Protein AF-A0A1A8XGX1-F1 (afdb_monomer_lite)

pLDDT: mean 76.7, std 13.12, range [50.06, 92.56]

Sequence (62 aa):
MAPAHLTQARDDLVQVGLIAYQRPLYQVLALDAPRRVEARAFAADEIALRIGALRAVLGRTP

Organism: NCBI:txid1860102

Secondary structure (DSSP, 8-state):
--HHHHHHHHHHHHHTTSEEEETTEEEE---S-----------HHHHHHHHHHHHHHTT---

Structure (mmCIF, N/CA/C/O backbone):
data_AF-A0A1A8XGX1-F1
#
_entry.id   AF-A0A1A8XGX1-F1
#
loop_
_atom_site.group_PDB
_atom_site.id
_atom_site.type_symbol
_atom_site.label_atom_id
_atom_site.label_alt_id
_atom_site.label_comp_id
_atom_site.label_asym_id
_atom_site.label_entity_id
_atom_site.label_seq_id
_atom_site.pdbx_PDB_ins_code
_atom_site.Cartn_x
_atom_site.Cartn_y
_atom_site.Cartn_z
_atom_site.occupancy
_atom_site.B_iso_or_equiv
_atom_site.auth_seq_id
_atom_site.auth_comp_id
_atom_site.auth_asym_id
_atom_site.auth_atom_id
_atom_site.pdbx_PDB_model_num
ATOM 1 N N . MET A 1 1 ? -21.338 2.202 1.868 1.00 61.34 1 MET A N 1
ATOM 2 C CA . MET A 1 1 ? -20.278 1.248 1.467 1.00 61.34 1 MET A CA 1
ATOM 3 C C . MET A 1 1 ? -19.965 0.345 2.647 1.00 61.34 1 MET A C 1
ATOM 5 O O . MET A 1 1 ? -19.803 0.865 3.743 1.00 61.34 1 MET A O 1
ATOM 9 N N . ALA A 1 2 ? -19.930 -0.976 2.455 1.00 76.81 2 ALA A N 1
ATOM 10 C CA . ALA A 1 2 ? -19.591 -1.908 3.530 1.00 76.81 2 ALA A CA 1
ATOM 11 C C . ALA A 1 2 ? -18.083 -1.812 3.866 1.00 76.81 2 ALA A C 1
ATOM 13 O O . ALA A 1 2 ? -17.281 -1.744 2.933 1.00 76.81 2 ALA A O 1
ATOM 14 N N . PRO A 1 3 ? -17.664 -1.840 5.147 1.00 77.56 3 PRO A N 1
ATOM 15 C CA . PRO A 1 3 ? -16.251 -1.749 5.545 1.00 77.56 3 PRO A CA 1
ATOM 16 C C . PRO A 1 3 ? -15.349 -2.800 4.883 1.00 77.56 3 PRO A C 1
ATOM 18 O O . PRO A 1 3 ? -14.194 -2.522 4.571 1.00 77.56 3 PRO A O 1
ATOM 21 N N . ALA A 1 4 ? -15.899 -3.987 4.608 1.00 76.81 4 ALA A N 1
ATOM 22 C CA . ALA A 1 4 ? -15.213 -5.055 3.886 1.00 76.81 4 ALA A CA 1
ATOM 23 C C . ALA A 1 4 ? -14.779 -4.629 2.474 1.00 76.81 4 ALA A C 1
ATOM 25 O O . ALA A 1 4 ? -13.676 -4.951 2.045 1.00 76.81 4 ALA A O 1
ATOM 26 N N . HIS A 1 5 ? -15.602 -3.838 1.778 1.00 86.94 5 HIS A N 1
ATOM 27 C CA . HIS A 1 5 ? -15.297 -3.383 0.420 1.00 86.94 5 HIS A CA 1
ATOM 28 C C . HIS A 1 5 ? -14.175 -2.336 0.412 1.00 86.94 5 HIS A C 1
ATOM 30 O O . HIS A 1 5 ? -13.412 -2.268 -0.543 1.00 86.94 5 HIS A O 1
ATOM 36 N N . LEU A 1 6 ? -14.050 -1.538 1.479 1.00 87.25 6 LEU A N 1
ATOM 37 C CA . LEU A 1 6 ? -12.965 -0.562 1.617 1.00 87.25 6 LEU A CA 1
ATOM 38 C C . LEU A 1 6 ? -11.629 -1.232 1.931 1.00 87.25 6 LEU A C 1
ATOM 40 O O . LEU A 1 6 ? -10.603 -0.805 1.412 1.00 87.25 6 LEU A O 1
ATOM 44 N N . THR A 1 7 ? -11.637 -2.275 2.765 1.00 89.56 7 THR A N 1
ATOM 45 C CA . THR A 1 7 ? -10.436 -3.083 3.007 1.00 89.56 7 THR A CA 1
ATOM 46 C C . THR A 1 7 ? -9.969 -3.743 1.718 1.00 89.56 7 THR A C 1
ATOM 48 O O . THR A 1 7 ? -8.810 -3.570 1.367 1.00 89.56 7 THR A O 1
ATOM 51 N N . GLN A 1 8 ? -10.877 -4.383 0.974 1.00 91.12 8 GLN A N 1
ATOM 52 C CA . GLN A 1 8 ? -10.522 -5.020 -0.293 1.00 91.12 8 GLN A CA 1
ATOM 53 C C . GLN A 1 8 ? -9.961 -4.012 -1.299 1.00 91.12 8 GLN A C 1
ATOM 55 O O . GLN A 1 8 ? -8.861 -4.197 -1.801 1.00 91.12 8 GLN A O 1
ATOM 60 N N . ALA A 1 9 ? -10.663 -2.897 -1.523 1.00 91.19 9 ALA A N 1
ATOM 61 C CA . ALA A 1 9 ? -10.197 -1.868 -2.446 1.00 91.19 9 ALA A CA 1
ATOM 62 C C . ALA A 1 9 ? -8.829 -1.299 -2.040 1.00 91.19 9 ALA A C 1
ATOM 64 O O . ALA A 1 9 ? -8.003 -0.991 -2.892 1.00 91.19 9 ALA A O 1
ATOM 65 N N . ARG A 1 10 ? -8.560 -1.160 -0.738 1.00 90.69 10 ARG A N 1
ATOM 66 C CA . ARG A 1 10 ? -7.252 -0.717 -0.249 1.00 90.69 10 ARG A CA 1
ATOM 67 C C . ARG A 1 10 ? -6.162 -1.737 -0.556 1.00 90.69 10 ARG A C 1
ATOM 69 O O . ARG A 1 10 ? -5.091 -1.335 -0.997 1.00 90.69 10 ARG A O 1
ATOM 76 N N . ASP A 1 11 ? -6.427 -3.012 -0.312 1.00 91.50 11 ASP A N 1
ATOM 77 C CA . ASP A 1 11 ? -5.460 -4.078 -0.554 1.00 91.50 11 ASP A CA 1
ATOM 78 C C . ASP A 1 11 ? -5.157 -4.185 -2.058 1.00 91.50 11 ASP A C 1
ATOM 80 O O . ASP A 1 11 ? -3.989 -4.245 -2.442 1.00 91.50 11 ASP A O 1
ATOM 84 N N . ASP A 1 12 ? -6.182 -4.045 -2.906 1.00 92.56 12 ASP A N 1
ATOM 85 C CA . ASP A 1 12 ? -6.033 -3.983 -4.362 1.00 92.56 12 ASP A CA 1
ATOM 86 C C . ASP A 1 12 ? -5.130 -2.808 -4.779 1.00 92.56 12 ASP A C 1
ATOM 88 O O . ASP A 1 12 ? -4.183 -2.987 -5.545 1.00 92.56 12 ASP A O 1
ATOM 92 N N . LEU A 1 13 ? -5.367 -1.607 -4.235 1.00 89.88 13 LEU A N 1
ATOM 93 C CA . LEU A 1 13 ? -4.574 -0.406 -4.533 1.00 89.88 13 LEU A CA 1
ATOM 94 C C . LEU A 1 13 ? -3.117 -0.508 -4.054 1.00 89.88 13 LEU A C 1
ATOM 96 O O . LEU A 1 13 ? -2.223 0.045 -4.702 1.00 89.88 13 LEU A O 1
ATOM 100 N N . VAL A 1 14 ? -2.869 -1.199 -2.9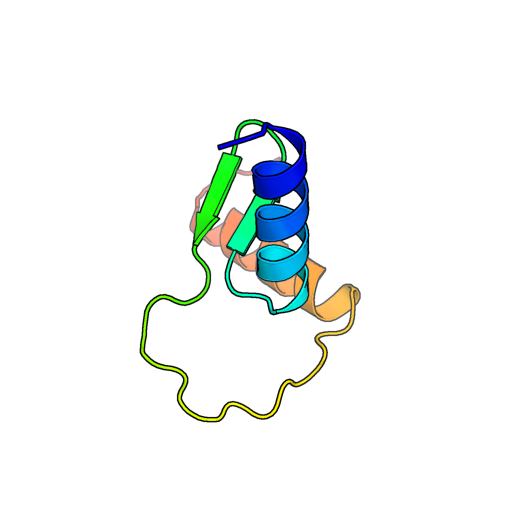37 1.00 89.88 14 VAL A N 1
ATOM 101 C CA . VAL A 1 14 ? -1.511 -1.508 -2.460 1.00 89.88 14 VAL 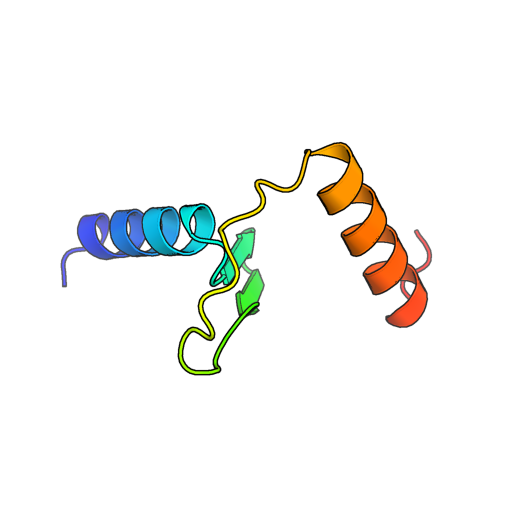A CA 1
ATOM 102 C C . VAL A 1 14 ? -0.839 -2.505 -3.402 1.00 89.88 14 VAL A C 1
ATOM 104 O O . VAL A 1 14 ? 0.312 -2.297 -3.785 1.00 89.88 14 VAL A O 1
ATOM 107 N N . GLN A 1 15 ? -1.556 -3.546 -3.833 1.00 87.75 15 GLN A N 1
ATOM 108 C CA . GLN A 1 15 ? -1.034 -4.570 -4.738 1.00 87.75 15 GLN A CA 1
ATOM 109 C C . GLN A 1 15 ? -0.615 -3.991 -6.096 1.00 87.75 15 GLN A C 1
ATOM 111 O O . GLN A 1 15 ? 0.428 -4.373 -6.626 1.00 87.75 15 GLN A O 1
ATOM 116 N N . VAL A 1 16 ? -1.384 -3.052 -6.657 1.00 86.19 16 VAL A N 1
ATOM 117 C CA . VAL A 1 16 ? -1.017 -2.369 -7.913 1.00 86.19 16 VAL A CA 1
ATOM 118 C C . VAL A 1 16 ? -0.027 -1.212 -7.720 1.00 86.19 16 VAL A C 1
ATOM 120 O O . VAL A 1 16 ? 0.326 -0.540 -8.687 1.00 86.19 16 VAL A O 1
ATOM 123 N N . GLY A 1 17 ? 0.446 -0.973 -6.491 1.00 85.00 17 GLY A N 1
ATOM 124 C CA . GLY A 1 17 ? 1.464 0.037 -6.192 1.00 85.00 17 GLY A CA 1
ATOM 125 C C . GLY A 1 17 ? 0.981 1.482 -6.331 1.00 85.00 17 GLY A C 1
ATOM 126 O O . GLY A 1 17 ? 1.801 2.384 -6.492 1.00 85.00 17 GLY A O 1
ATOM 127 N N . LEU A 1 18 ? -0.333 1.720 -6.276 1.00 87.69 18 LEU A N 1
ATOM 128 C CA . LEU A 1 18 ? -0.908 3.067 -6.365 1.00 87.69 18 LEU A CA 1
ATOM 129 C C . LEU A 1 18 ? -0.854 3.800 -5.023 1.00 87.69 18 LEU A C 1
ATOM 131 O O . LEU A 1 18 ? -0.709 5.025 -4.984 1.00 87.69 18 LEU A O 1
ATOM 135 N N . ILE A 1 19 ? -0.933 3.052 -3.921 1.00 89.38 19 ILE A N 1
ATOM 136 C CA . ILE A 1 19 ? -0.815 3.577 -2.560 1.00 89.38 19 IL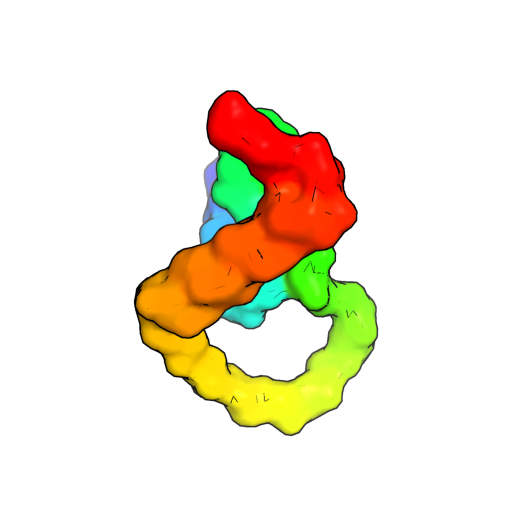E A CA 1
ATOM 137 C C . ILE A 1 19 ? 0.104 2.691 -1.716 1.00 89.38 19 ILE A C 1
ATOM 139 O O . ILE A 1 19 ? 0.231 1.495 -1.956 1.00 89.38 19 ILE A O 1
ATOM 143 N N . ALA A 1 20 ? 0.676 3.267 -0.665 1.00 91.12 20 ALA A N 1
ATOM 144 C CA . ALA A 1 20 ? 1.195 2.525 0.475 1.00 91.12 20 ALA A CA 1
ATOM 145 C C . ALA A 1 20 ? 0.331 2.825 1.703 1.00 91.12 20 ALA A C 1
ATOM 147 O O . ALA A 1 20 ? -0.049 3.974 1.955 1.00 91.12 20 ALA A O 1
ATOM 148 N N . TYR A 1 21 ? 0.024 1.784 2.474 1.00 88.50 21 TYR A N 1
ATOM 149 C CA . TYR A 1 21 ? -0.786 1.898 3.678 1.00 88.50 21 TYR A CA 1
ATOM 150 C C . TYR A 1 21 ? -0.099 1.244 4.872 1.00 88.50 21 TYR A C 1
ATOM 152 O O . TYR A 1 21 ? 0.228 0.061 4.852 1.00 88.50 21 TYR A O 1
ATOM 160 N N . GLN A 1 22 ? 0.049 2.014 5.946 1.00 89.25 22 GLN A N 1
ATOM 161 C CA . GLN A 1 22 ? 0.432 1.517 7.260 1.00 89.25 22 GLN A CA 1
ATOM 162 C C . GLN A 1 22 ? -0.351 2.322 8.285 1.00 89.25 22 GLN A C 1
ATOM 164 O O . GLN A 1 22 ? -0.060 3.493 8.471 1.00 89.25 22 GLN A O 1
ATOM 169 N N . ARG A 1 23 ? -1.326 1.730 8.981 1.00 85.62 23 ARG A N 1
ATOM 170 C CA . ARG A 1 23 ? -2.179 2.476 9.922 1.00 85.62 23 ARG A CA 1
ATOM 171 C C . ARG A 1 23 ? -1.341 3.303 10.924 1.00 85.62 23 ARG A C 1
ATOM 173 O O . ARG A 1 23 ? -0.488 2.719 11.590 1.00 85.62 23 ARG A O 1
ATOM 180 N N . PRO A 1 24 ? -1.599 4.621 11.086 1.00 85.50 24 PRO A N 1
ATOM 181 C CA . PRO A 1 24 ? -2.660 5.442 10.471 1.00 85.50 24 PRO A CA 1
ATOM 182 C C . PRO A 1 24 ? -2.266 6.175 9.168 1.00 85.50 24 PRO A C 1
ATOM 184 O O . PRO A 1 24 ? -3.045 6.973 8.656 1.00 85.50 24 PRO A O 1
ATOM 187 N N . LEU A 1 25 ? -1.067 5.941 8.649 1.00 88.31 25 LEU A N 1
ATOM 188 C CA . LEU A 1 25 ? -0.471 6.608 7.499 1.00 88.31 25 LEU A CA 1
ATOM 189 C C . LEU A 1 25 ? -0.990 6.068 6.154 1.00 88.31 25 LEU A C 1
ATOM 191 O O . LEU A 1 25 ? -1.034 4.859 5.917 1.00 88.31 25 LEU A O 1
ATOM 195 N N . TYR A 1 26 ? -1.298 6.997 5.251 1.00 89.38 26 TYR A N 1
ATOM 196 C CA . TYR A 1 26 ? -1.586 6.738 3.843 1.00 89.38 26 TYR A CA 1
ATOM 197 C C . TYR A 1 26 ? -0.623 7.548 2.981 1.00 89.38 26 TYR A C 1
ATOM 199 O O . TYR A 1 26 ? -0.499 8.758 3.164 1.00 89.38 26 TYR A O 1
ATOM 207 N N . GLN A 1 27 ? 0.031 6.889 2.030 1.00 87.69 27 GLN A N 1
ATOM 208 C CA . GLN A 1 27 ? 0.874 7.541 1.036 1.00 87.69 27 GLN A CA 1
ATOM 209 C C . GLN A 1 27 ? 0.347 7.214 -0.356 1.00 87.69 27 GLN A C 1
ATOM 211 O O . GLN A 1 27 ? 0.178 6.047 -0.699 1.00 87.69 27 GLN A O 1
ATOM 216 N N . VAL A 1 28 ? 0.101 8.241 -1.164 1.00 89.75 28 VAL A N 1
ATOM 217 C CA . VAL A 1 28 ? -0.242 8.066 -2.577 1.00 89.75 28 VAL A CA 1
ATOM 218 C C . VAL A 1 28 ? 1.055 8.032 -3.378 1.00 89.75 28 VAL A C 1
ATOM 220 O O . VAL A 1 28 ? 1.872 8.943 -3.253 1.00 89.75 28 VAL A O 1
ATOM 223 N N . LEU A 1 29 ? 1.263 6.964 -4.147 1.00 83.81 29 LEU A N 1
ATOM 224 C CA . LEU A 1 29 ? 2.501 6.729 -4.896 1.00 83.81 29 LEU A CA 1
ATOM 225 C C . LEU A 1 29 ? 2.381 7.152 -6.365 1.00 83.81 29 LEU A C 1
ATOM 227 O O . LEU A 1 29 ? 3.369 7.590 -6.949 1.00 83.81 29 LEU A O 1
ATOM 231 N N . ALA A 1 30 ? 1.183 7.062 -6.949 1.00 75.00 30 ALA A N 1
ATOM 232 C CA . ALA A 1 30 ? 0.912 7.491 -8.317 1.00 75.00 30 ALA A CA 1
ATOM 233 C C . ALA A 1 30 ? -0.484 8.132 -8.421 1.00 75.00 30 ALA A C 1
ATOM 235 O O . ALA A 1 30 ? -1.474 7.537 -8.002 1.00 75.00 30 ALA A O 1
ATOM 236 N N . LEU A 1 31 ? -0.552 9.349 -8.972 1.00 68.06 31 LEU A N 1
ATOM 237 C CA . LEU A 1 31 ? -1.800 10.073 -9.281 1.00 68.06 31 LEU A CA 1
ATOM 238 C C . LEU A 1 31 ? -1.974 10.345 -10.776 1.00 68.06 31 LEU A C 1
ATOM 240 O O . LEU A 1 31 ? -3.085 10.625 -11.223 1.00 68.06 31 LEU A O 1
ATOM 244 N N . ASP A 1 32 ? -0.889 10.272 -11.544 1.00 64.62 32 ASP A N 1
ATOM 245 C CA . ASP A 1 32 ? -0.944 10.523 -12.974 1.00 64.62 32 ASP A CA 1
ATOM 246 C C . ASP A 1 32 ? -1.585 9.334 -13.690 1.00 64.62 32 ASP A C 1
ATOM 248 O O . ASP A 1 32 ? -1.376 8.175 -13.317 1.00 64.62 32 ASP A O 1
ATOM 252 N N . ALA A 1 33 ? -2.369 9.631 -14.734 1.00 56.69 33 ALA A N 1
ATOM 253 C CA . ALA A 1 33 ? -2.932 8.623 -15.625 1.00 56.69 33 ALA A CA 1
ATOM 254 C C . ALA A 1 33 ? -1.838 7.610 -15.986 1.00 56.69 33 ALA A C 1
ATOM 256 O O . ALA A 1 33 ? -0.716 8.040 -16.277 1.00 56.69 33 ALA A O 1
ATOM 257 N N . PRO A 1 34 ? -2.122 6.293 -15.956 1.00 51.88 34 PRO A N 1
ATOM 258 C CA . PRO A 1 34 ? -1.089 5.287 -16.084 1.00 51.88 34 PRO A CA 1
ATOM 259 C C . PRO A 1 34 ? -0.428 5.459 -17.446 1.00 51.88 34 PRO A C 1
ATOM 261 O O . PRO A 1 34 ? -0.909 4.976 -18.473 1.00 51.88 34 PRO A O 1
ATOM 264 N N . ARG A 1 35 ? 0.732 6.120 -17.469 1.00 52.78 35 ARG A N 1
ATOM 265 C CA . ARG A 1 35 ? 1.743 5.796 -18.460 1.00 52.78 35 ARG A CA 1
ATOM 266 C C . ARG A 1 35 ? 1.912 4.296 -18.278 1.00 52.78 35 ARG A C 1
ATOM 268 O O . ARG A 1 35 ? 2.081 3.869 -17.139 1.00 52.78 35 ARG A O 1
ATOM 275 N N . ARG A 1 36 ? 1.764 3.497 -19.340 1.00 50.12 36 ARG A N 1
ATOM 276 C CA . ARG A 1 36 ? 2.116 2.069 -19.318 1.00 50.12 36 ARG A CA 1
ATOM 277 C C . ARG A 1 36 ? 3.567 1.967 -18.853 1.00 50.12 36 ARG A C 1
ATOM 279 O O . ARG A 1 36 ? 4.488 1.984 -19.658 1.00 50.12 36 ARG A O 1
ATOM 286 N N . VAL A 1 37 ? 3.768 1.951 -17.551 1.00 51.47 37 VAL A N 1
ATOM 287 C CA . VAL A 1 37 ? 4.980 1.495 -16.921 1.00 51.47 37 VAL A CA 1
ATOM 288 C C . VAL A 1 37 ? 4.663 0.032 -16.757 1.00 51.47 37 VAL A C 1
ATOM 290 O O . VAL A 1 37 ? 3.789 -0.338 -15.975 1.00 51.47 37 VAL A O 1
ATOM 293 N N . GLU A 1 38 ? 5.265 -0.778 -17.622 1.00 51.75 38 GLU A N 1
ATOM 294 C CA . GLU A 1 38 ? 5.327 -2.219 -17.434 1.00 51.75 38 GLU A CA 1
ATOM 295 C C . GLU A 1 38 ? 5.568 -2.459 -15.948 1.00 51.75 38 GLU A C 1
ATOM 297 O O . GLU A 1 38 ? 6.509 -1.891 -15.389 1.00 51.75 38 GLU A O 1
ATOM 302 N N . ALA A 1 39 ? 4.650 -3.174 -15.296 1.00 53.00 39 ALA A N 1
ATOM 303 C CA . ALA A 1 39 ? 4.697 -3.418 -13.866 1.00 53.00 39 ALA A CA 1
ATOM 304 C C . ALA A 1 39 ? 5.973 -4.203 -13.558 1.00 53.00 39 ALA A C 1
ATOM 306 O O . ALA A 1 39 ? 5.992 -5.432 -13.541 1.00 53.00 39 ALA A O 1
ATOM 307 N N . ARG A 1 40 ? 7.080 -3.487 -13.369 1.00 59.53 40 ARG A N 1
ATOM 308 C CA . ARG 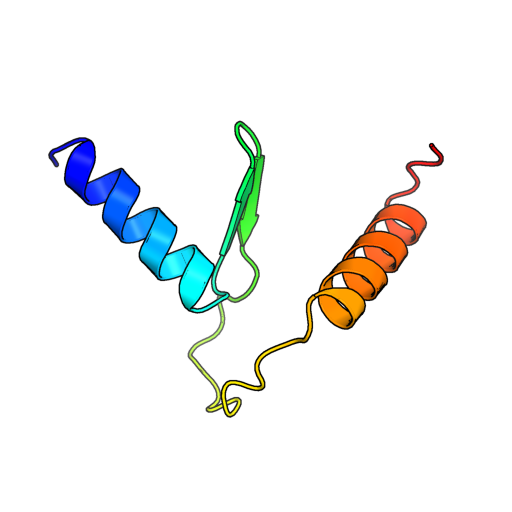A 1 40 ? 8.307 -4.067 -12.874 1.00 59.53 40 ARG A CA 1
ATOM 309 C C . ARG A 1 40 ? 8.039 -4.322 -11.407 1.00 59.53 40 ARG A C 1
ATOM 311 O O . ARG A 1 40 ? 7.967 -3.386 -10.616 1.00 59.53 40 ARG A O 1
ATOM 318 N N . ALA A 1 41 ? 7.804 -5.587 -11.075 1.00 60.81 41 ALA A N 1
ATOM 319 C CA . ALA A 1 41 ? 7.743 -6.021 -9.694 1.00 60.81 41 ALA A CA 1
ATOM 320 C C . ALA A 1 41 ? 9.054 -5.594 -9.026 1.00 60.81 41 ALA A C 1
ATOM 322 O O . ALA A 1 41 ? 10.129 -6.078 -9.384 1.00 60.81 41 ALA A O 1
ATOM 323 N N . PHE A 1 42 ? 8.969 -4.628 -8.117 1.00 62.84 42 PHE A N 1
ATOM 324 C CA . PHE A 1 42 ? 10.112 -4.219 -7.323 1.00 62.84 42 PHE A CA 1
ATOM 325 C C . PHE A 1 42 ? 10.391 -5.332 -6.317 1.00 62.84 42 PHE A C 1
ATOM 327 O O . PHE A 1 42 ? 9.502 -5.730 -5.561 1.00 62.84 42 PHE A O 1
ATOM 334 N N . ALA A 1 43 ? 11.614 -5.859 -6.325 1.00 73.56 43 ALA A N 1
ATOM 335 C CA . ALA A 1 43 ? 12.042 -6.790 -5.292 1.00 73.56 43 ALA A CA 1
ATOM 336 C C . ALA A 1 43 ? 11.972 -6.095 -3.922 1.00 73.56 43 ALA A C 1
ATOM 338 O O . ALA A 1 43 ? 12.171 -4.881 -3.824 1.00 73.56 43 ALA A O 1
ATOM 339 N N . ALA A 1 44 ? 11.707 -6.858 -2.860 1.00 69.94 44 ALA A N 1
ATOM 340 C CA . ALA A 1 44 ? 11.594 -6.326 -1.499 1.00 69.94 44 ALA A CA 1
ATOM 341 C C . ALA A 1 44 ? 12.806 -5.459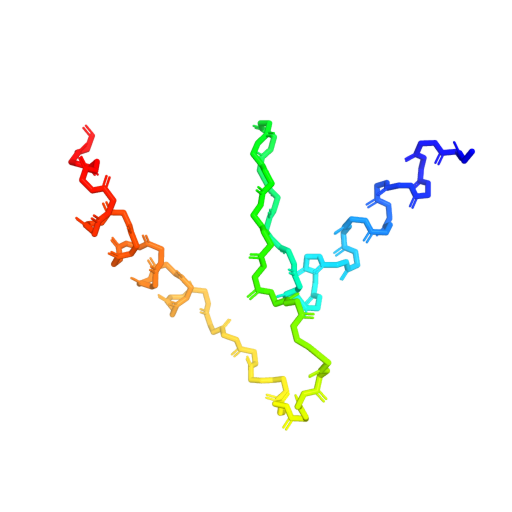 -1.094 1.00 69.94 44 ALA A C 1
ATOM 343 O O . ALA A 1 44 ? 12.636 -4.418 -0.458 1.00 69.94 44 ALA A O 1
ATOM 344 N N . ASP A 1 45 ? 14.006 -5.831 -1.546 1.00 70.88 45 ASP A N 1
ATOM 345 C CA . ASP A 1 45 ? 15.250 -5.097 -1.291 1.00 70.88 45 ASP A CA 1
ATOM 346 C C . ASP A 1 45 ? 15.272 -3.712 -1.956 1.00 70.88 45 ASP A C 1
ATOM 348 O O . ASP A 1 45 ? 15.749 -2.733 -1.380 1.00 70.88 45 ASP A O 1
ATOM 352 N N . GLU A 1 46 ? 14.695 -3.597 -3.151 1.00 76.19 46 GLU A N 1
ATOM 353 C CA . GLU A 1 46 ? 14.619 -2.339 -3.894 1.00 76.19 46 GLU A CA 1
ATOM 354 C C . GLU A 1 46 ? 13.611 -1.374 -3.252 1.00 76.19 46 GLU A C 1
ATOM 356 O O . GLU A 1 46 ? 13.846 -0.163 -3.171 1.00 76.19 46 GLU A O 1
ATOM 361 N N . ILE A 1 47 ? 12.515 -1.920 -2.716 1.00 81.06 47 ILE A N 1
ATOM 362 C CA . ILE A 1 47 ? 11.530 -1.167 -1.931 1.00 81.06 47 ILE A CA 1
ATOM 363 C C . ILE A 1 47 ? 12.175 -0.650 -0.637 1.00 81.06 47 ILE A C 1
ATOM 365 O O . ILE A 1 47 ? 12.043 0.534 -0.314 1.00 81.06 47 ILE A O 1
ATOM 369 N N . ALA A 1 48 ? 12.918 -1.499 0.080 1.00 78.12 48 ALA A N 1
ATOM 370 C CA . ALA A 1 48 ? 13.605 -1.120 1.314 1.00 78.12 48 ALA A CA 1
ATOM 371 C C . ALA A 1 48 ? 14.626 0.008 1.085 1.00 78.12 48 ALA A C 1
ATOM 373 O O . ALA A 1 48 ? 14.670 0.974 1.855 1.00 78.12 48 ALA A O 1
ATOM 374 N N . LEU A 1 49 ? 15.391 -0.066 -0.008 1.00 78.81 49 LEU A N 1
ATOM 375 C CA . LEU A 1 49 ? 16.396 0.934 -0.368 1.00 78.81 49 LEU A CA 1
ATOM 376 C C . LEU A 1 49 ? 15.765 2.296 -0.694 1.00 78.81 49 LEU A C 1
ATOM 378 O O . LEU A 1 49 ? 16.221 3.334 -0.208 1.00 78.81 49 LEU A O 1
ATOM 382 N N . ARG A 1 50 ? 14.657 2.297 -1.445 1.00 78.75 50 ARG A N 1
ATOM 383 C CA . ARG A 1 50 ? 13.888 3.516 -1.740 1.00 78.75 50 ARG A CA 1
ATOM 384 C C . ARG A 1 50 ? 13.292 4.155 -0.489 1.00 78.75 50 ARG A C 1
ATOM 386 O O . ARG A 1 50 ? 13.355 5.375 -0.345 1.00 78.75 50 ARG A O 1
ATOM 393 N N . ILE A 1 51 ? 12.750 3.355 0.430 1.00 84.19 51 ILE A N 1
ATOM 394 C CA . ILE A 1 51 ? 12.210 3.857 1.702 1.00 84.19 51 ILE A CA 1
ATOM 395 C C . ILE A 1 51 ? 13.327 4.456 2.566 1.00 84.19 51 ILE A C 1
ATOM 397 O O . ILE A 1 51 ? 13.135 5.519 3.157 1.00 84.19 51 ILE A O 1
ATOM 401 N N . GL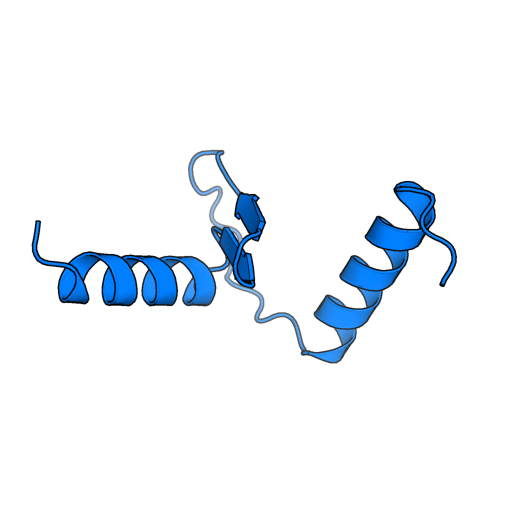Y A 1 52 ? 14.500 3.817 2.620 1.00 80.75 52 GLY A N 1
ATOM 402 C CA . GLY A 1 52 ? 15.669 4.344 3.329 1.00 80.75 52 GLY A CA 1
ATOM 403 C C . GLY A 1 52 ? 16.115 5.705 2.789 1.00 80.75 52 GLY A C 1
ATOM 404 O O . GLY A 1 52 ? 16.292 6.648 3.561 1.00 80.75 52 GLY A O 1
ATOM 405 N N . ALA A 1 53 ? 16.206 5.838 1.464 1.00 79.19 53 ALA A N 1
ATOM 406 C CA . ALA A 1 53 ? 16.547 7.100 0.810 1.00 79.19 53 ALA A CA 1
ATOM 407 C C . ALA A 1 53 ? 15.517 8.203 1.104 1.00 79.19 53 ALA A C 1
ATOM 409 O O . ALA A 1 53 ? 15.887 9.332 1.424 1.00 79.19 53 ALA A O 1
ATOM 410 N N . LEU A 1 54 ? 14.223 7.871 1.070 1.00 83.88 54 LEU A N 1
ATOM 411 C CA . LEU A 1 54 ? 13.159 8.822 1.390 1.00 83.88 54 LEU A CA 1
ATOM 412 C C . LEU A 1 54 ? 13.238 9.298 2.851 1.00 83.88 54 LEU A C 1
ATOM 414 O O . LEU A 1 54 ? 13.078 10.486 3.118 1.00 83.88 54 LEU A O 1
ATOM 418 N N . ARG A 1 55 ? 13.537 8.402 3.800 1.00 80.00 55 ARG A N 1
ATOM 419 C CA . ARG A 1 55 ? 13.728 8.759 5.219 1.00 80.00 55 ARG A CA 1
ATOM 420 C C . ARG A 1 55 ? 14.925 9.682 5.437 1.00 80.00 55 ARG A C 1
ATOM 422 O O . ARG A 1 55 ? 14.817 10.622 6.221 1.00 80.00 55 ARG A O 1
ATOM 429 N N . ALA A 1 56 ? 16.024 9.438 4.724 1.00 77.69 56 ALA A N 1
ATOM 430 C CA . ALA A 1 56 ? 17.215 10.281 4.777 1.00 77.69 56 ALA A CA 1
ATOM 431 C C . ALA A 1 56 ? 16.930 11.705 4.272 1.00 77.69 56 ALA A C 1
ATOM 433 O O . ALA A 1 56 ? 17.351 12.675 4.895 1.00 77.69 56 ALA A O 1
ATOM 434 N N . VAL A 1 57 ? 16.151 11.836 3.191 1.00 79.06 57 VAL A N 1
ATOM 435 C CA . VAL A 1 57 ? 15.724 13.139 2.651 1.00 79.06 57 VAL A CA 1
ATOM 436 C C . VAL A 1 57 ? 14.737 13.850 3.583 1.00 79.06 57 VAL A C 1
ATOM 438 O O . VAL A 1 57 ? 14.800 15.066 3.735 1.00 79.06 57 VAL A O 1
ATOM 441 N N . LEU A 1 58 ? 13.845 13.107 4.243 1.00 80.75 58 LEU A N 1
ATOM 442 C CA . LEU A 1 58 ? 12.843 13.657 5.165 1.00 80.75 58 LEU A CA 1
ATOM 443 C C . LEU A 1 58 ? 13.383 13.948 6.578 1.00 80.75 58 LEU A C 1
ATOM 445 O O . LEU A 1 58 ? 12.610 14.329 7.456 1.00 80.75 58 LEU A O 1
ATOM 449 N N . GLY A 1 59 ? 14.690 13.790 6.812 1.00 67.06 59 GLY A N 1
ATOM 450 C CA . GLY A 1 59 ? 15.344 14.253 8.036 1.00 67.06 59 GLY A CA 1
ATOM 451 C C . GLY A 1 59 ? 14.938 13.517 9.316 1.00 67.06 59 GLY A C 1
ATOM 452 O O . GLY A 1 59 ? 15.064 14.082 10.399 1.00 67.06 59 GLY A O 1
ATOM 453 N N . ARG A 1 60 ? 14.471 12.263 9.230 1.00 60.22 60 ARG A N 1
ATOM 454 C CA . ARG A 1 60 ? 14.390 11.384 10.409 1.00 60.22 60 ARG A CA 1
ATOM 455 C C . ARG A 1 60 ? 15.561 10.413 10.420 1.00 60.22 60 ARG A C 1
ATOM 457 O O . ARG A 1 60 ? 15.491 9.316 9.871 1.00 60.22 60 ARG A O 1
ATOM 464 N N . THR A 1 61 ? 16.635 10.858 11.059 1.00 50.06 61 THR A N 1
ATOM 465 C CA . THR A 1 61 ? 17.588 10.008 11.785 1.00 50.06 61 THR A CA 1
ATOM 466 C C . THR A 1 61 ? 16.850 9.200 12.881 1.00 50.06 61 THR A C 1
ATOM 468 O O . THR A 1 61 ? 15.737 9.585 13.242 1.00 50.06 61 THR A O 1
ATOM 471 N N . PRO A 1 62 ? 17.415 8.052 13.312 1.00 58.50 62 PRO A N 1
ATOM 472 C CA . PRO A 1 62 ? 16.705 6.838 13.753 1.00 58.50 62 PRO A CA 1
ATOM 473 C C . PRO A 1 62 ? 15.780 6.987 14.964 1.00 58.50 62 PRO A C 1
ATOM 475 O O . PRO A 1 62 ? 16.066 7.828 15.843 1.00 58.50 62 PRO A O 1
#

Foldseek 3Di:
DDPVVVVVVVVVCVVQVQWDDDVPDIGGDDDDDDPPPPPPPQDPVNVVVVVVVVCVVVPDDD

Radius of gyration: 13.95 Å; chains: 1; bounding box: 38×21×33 Å